Protein AF-A0A6J4EBZ8-F1 (afdb_monomer_lite)

Foldseek 3Di:
DDPVLVVVLVVLLVCLLPPDLVCNVVSLVVNVVSLVVVVVVVPDDPVVSVVSNVSSVVSNVNNVVVD

Structure (mmCIF, N/CA/C/O backbone):
data_AF-A0A6J4EBZ8-F1
#
_entry.id   AF-A0A6J4EBZ8-F1
#
loop_
_atom_site.group_PDB
_atom_site.id
_atom_site.type_symbol
_atom_site.label_atom_id
_atom_site.label_alt_id
_atom_site.label_comp_id
_atom_site.label_asym_id
_atom_site.label_entity_id
_atom_site.label_seq_id
_atom_site.pdbx_PDB_ins_code
_atom_site.Cartn_x
_atom_site.Cartn_y
_atom_site.Cartn_z
_atom_site.occupancy
_atom_site.B_iso_or_equiv
_atom_site.auth_seq_id
_atom_site.auth_comp_id
_atom_site.auth_asym_id
_atom_site.auth_atom_id
_atom_site.pdbx_PDB_model_num
ATOM 1 N N . MET A 1 1 ? 11.125 5.908 -9.225 1.00 78.62 1 MET A N 1
ATOM 2 C CA . MET A 1 1 ? 9.649 5.903 -9.084 1.00 78.62 1 MET A CA 1
ATOM 3 C C . MET A 1 1 ? 9.084 7.226 -9.581 1.00 78.62 1 MET A C 1
ATOM 5 O O . MET A 1 1 ? 9.705 8.247 -9.308 1.00 78.62 1 MET A O 1
ATOM 9 N N . ASN A 1 2 ? 7.987 7.236 -10.350 1.00 86.94 2 ASN A N 1
ATOM 10 C CA . ASN A 1 2 ? 7.459 8.493 -10.903 1.00 86.94 2 ASN A CA 1
ATOM 11 C C . ASN A 1 2 ? 6.686 9.300 -9.834 1.00 86.94 2 ASN A C 1
ATOM 13 O O . ASN A 1 2 ? 6.225 8.746 -8.832 1.00 86.94 2 ASN A O 1
ATOM 17 N N . LYS A 1 3 ? 6.544 10.616 -10.047 1.00 86.62 3 LYS A N 1
ATOM 18 C CA . LYS A 1 3 ? 5.932 11.548 -9.079 1.00 86.62 3 LYS A CA 1
ATOM 19 C C . LYS A 1 3 ? 4.459 11.229 -8.783 1.00 86.62 3 LYS A C 1
ATOM 21 O O . LYS A 1 3 ? 4.023 11.395 -7.647 1.00 86.62 3 LYS A O 1
ATOM 26 N N . THR A 1 4 ? 3.712 10.751 -9.775 1.00 90.19 4 THR A N 1
ATOM 27 C CA . THR A 1 4 ? 2.288 10.403 -9.648 1.00 90.19 4 THR A CA 1
ATOM 28 C C . THR A 1 4 ? 2.089 9.186 -8.748 1.00 90.19 4 THR A C 1
ATOM 30 O O . THR A 1 4 ? 1.294 9.249 -7.814 1.00 90.19 4 THR A O 1
ATOM 33 N N . THR A 1 5 ? 2.863 8.120 -8.958 1.00 88.19 5 THR A N 1
ATOM 34 C CA . THR A 1 5 ? 2.858 6.903 -8.132 1.00 88.19 5 THR A CA 1
ATOM 35 C C . THR A 1 5 ? 3.225 7.221 -6.686 1.00 88.19 5 THR A C 1
ATOM 37 O O . THR A 1 5 ? 2.532 6.796 -5.766 1.00 88.19 5 THR A O 1
ATOM 40 N N . VAL A 1 6 ? 4.266 8.036 -6.467 1.00 87.31 6 VAL A N 1
ATOM 41 C CA . VAL A 1 6 ? 4.645 8.494 -5.118 1.00 87.31 6 VAL A CA 1
ATOM 42 C C . VAL A 1 6 ? 3.484 9.224 -4.447 1.00 87.31 6 VAL A C 1
ATOM 44 O O . VAL A 1 6 ? 3.158 8.944 -3.296 1.00 87.31 6 VAL A O 1
ATOM 47 N N . HIS A 1 7 ? 2.837 10.147 -5.159 1.00 89.94 7 HIS A N 1
ATOM 48 C CA . HIS A 1 7 ? 1.713 10.903 -4.618 1.00 89.94 7 HIS A CA 1
ATOM 49 C C . HIS A 1 7 ? 0.519 10.001 -4.268 1.00 89.94 7 HIS A C 1
ATOM 51 O O . HIS A 1 7 ? -0.045 10.132 -3.183 1.00 89.94 7 HIS A O 1
ATOM 57 N N . GLN A 1 8 ? 0.177 9.046 -5.137 1.00 88.62 8 GLN A N 1
ATOM 58 C CA . GLN A 1 8 ? -0.887 8.069 -4.889 1.00 88.62 8 GLN A CA 1
ATOM 59 C C . GLN A 1 8 ? -0.588 7.199 -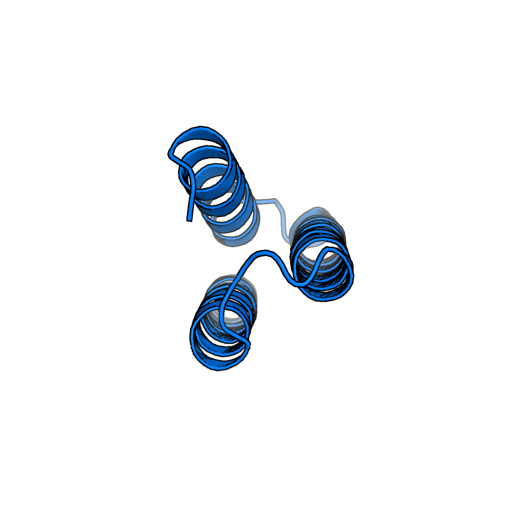3.659 1.00 88.62 8 GLN A C 1
ATOM 61 O O . GLN A 1 8 ? -1.454 7.047 -2.797 1.00 88.62 8 GLN A O 1
ATOM 66 N N . LEU A 1 9 ? 0.646 6.705 -3.516 1.00 88.56 9 LEU A N 1
ATOM 67 C CA . LEU A 1 9 ? 1.072 5.937 -2.340 1.00 88.56 9 LEU A CA 1
ATOM 68 C C . LEU A 1 9 ? 0.985 6.758 -1.049 1.00 88.56 9 LEU A C 1
ATOM 70 O O . LEU A 1 9 ? 0.488 6.264 -0.040 1.00 88.56 9 LEU A O 1
ATOM 74 N N . LEU A 1 10 ? 1.417 8.022 -1.072 1.00 89.62 10 LEU A N 1
ATOM 75 C CA . LEU A 1 10 ? 1.318 8.915 0.087 1.00 89.62 10 LEU A CA 1
ATOM 76 C C . LEU A 1 10 ? -0.138 9.187 0.487 1.00 89.62 10 LEU A C 1
ATOM 78 O O . LEU A 1 10 ? -0.446 9.216 1.680 1.00 89.62 10 LEU A O 1
ATOM 82 N N . ILE A 1 11 ? -1.035 9.360 -0.489 1.00 91.12 11 ILE A N 1
ATOM 83 C CA . ILE A 1 11 ? -2.473 9.506 -0.234 1.00 91.12 11 ILE A CA 1
ATOM 84 C C . ILE A 1 11 ? -3.023 8.242 0.430 1.00 91.12 11 ILE A C 1
ATOM 86 O O . ILE A 1 11 ? -3.681 8.346 1.462 1.00 91.12 11 ILE A O 1
ATOM 90 N N . LEU A 1 12 ? -2.727 7.059 -0.111 1.00 88.88 12 LEU A N 1
ATOM 91 C CA . LEU A 1 12 ? -3.205 5.791 0.445 1.00 88.88 12 LEU A CA 1
ATOM 92 C C . LEU A 1 12 ? -2.676 5.555 1.867 1.00 88.88 12 LEU A C 1
ATOM 94 O O . LEU A 1 12 ? -3.456 5.229 2.760 1.00 88.88 12 LEU A O 1
ATOM 98 N N . LEU A 1 13 ? -1.389 5.821 2.120 1.00 91.06 13 LEU A N 1
ATOM 99 C CA . LEU A 1 13 ? -0.802 5.757 3.464 1.00 91.06 13 LEU A CA 1
ATOM 100 C C . LEU A 1 13 ? -1.507 6.697 4.445 1.00 91.06 13 LEU A C 1
ATOM 102 O O . LEU A 1 13 ? -1.779 6.321 5.586 1.00 91.06 13 LEU A O 1
ATOM 106 N N . ARG A 1 14 ? -1.816 7.924 4.013 1.00 92.31 14 ARG A N 1
ATOM 107 C CA . ARG A 1 14 ? -2.566 8.881 4.829 1.00 92.31 14 ARG A CA 1
ATOM 108 C C . ARG A 1 14 ? -3.970 8.356 5.121 1.00 92.31 14 ARG A C 1
ATOM 110 O O . ARG A 1 14 ? -4.386 8.387 6.273 1.00 92.31 14 ARG A O 1
ATOM 117 N N . ILE A 1 15 ? -4.673 7.848 4.113 1.00 91.38 15 ILE A N 1
ATOM 118 C CA . ILE A 1 15 ? -6.021 7.298 4.275 1.00 91.38 15 ILE A CA 1
ATOM 119 C C . ILE A 1 15 ? -6.011 6.147 5.289 1.00 91.38 15 ILE A C 1
ATOM 121 O O . ILE A 1 15 ? -6.826 6.164 6.201 1.00 91.38 15 ILE A O 1
ATOM 125 N N . ILE A 1 16 ? -5.056 5.215 5.217 1.00 91.06 16 ILE A N 1
ATOM 126 C CA . ILE A 1 16 ? -4.936 4.113 6.190 1.00 91.06 16 ILE A CA 1
ATOM 127 C C . ILE A 1 16 ? -4.786 4.640 7.624 1.00 91.06 16 ILE A C 1
ATOM 129 O O . ILE A 1 16 ? -5.466 4.166 8.531 1.00 91.06 16 ILE A O 1
ATOM 133 N N . ARG A 1 17 ? -3.928 5.648 7.842 1.00 89.19 17 ARG A N 1
ATOM 134 C CA . ARG A 1 17 ? -3.659 6.195 9.187 1.00 89.19 17 ARG A CA 1
ATOM 135 C C . ARG A 1 17 ? -4.850 6.906 9.827 1.00 89.19 17 ARG A C 1
ATOM 137 O O . ARG A 1 17 ? -4.890 6.988 11.054 1.00 89.19 17 ARG A O 1
ATOM 144 N N . TYR A 1 18 ? -5.750 7.466 9.021 1.00 88.50 18 TYR A N 1
ATOM 145 C CA . TYR A 1 18 ? -6.844 8.326 9.490 1.00 88.50 18 TYR A CA 1
ATOM 146 C C . TYR A 1 18 ? -8.242 7.775 9.186 1.00 88.50 18 TYR A C 1
ATOM 148 O O . TYR A 1 18 ? -9.225 8.415 9.545 1.00 88.50 18 TYR A O 1
ATOM 156 N N . ALA A 1 19 ? -8.353 6.614 8.541 1.00 86.94 19 ALA A N 1
ATOM 157 C CA . ALA A 1 19 ? -9.636 5.973 8.287 1.00 86.94 19 ALA A CA 1
ATOM 158 C C . ALA A 1 19 ? -10.329 5.539 9.589 1.00 86.94 19 ALA A C 1
ATOM 160 O O . ALA A 1 19 ? -9.686 5.262 10.611 1.00 86.94 19 ALA A O 1
ATOM 161 N N . ASP A 1 20 ? -11.656 5.424 9.524 1.00 85.81 20 ASP A N 1
ATOM 162 C CA . ASP A 1 20 ? -12.462 4.740 10.538 1.00 85.81 20 ASP A CA 1
ATOM 163 C C . ASP A 1 20 ? -11.962 3.298 10.732 1.00 85.81 20 ASP A C 1
ATOM 165 O O . ASP A 1 20 ? -11.473 2.705 9.762 1.00 85.81 20 ASP A O 1
ATOM 169 N N . PRO A 1 21 ? -12.077 2.704 11.938 1.00 80.75 21 PRO A N 1
ATOM 170 C CA . PRO A 1 21 ? -11.556 1.359 12.206 1.00 80.75 21 PRO A CA 1
ATOM 171 C C . PRO A 1 21 ? -12.086 0.327 11.201 1.00 80.75 21 PRO A C 1
ATOM 173 O O . PRO A 1 21 ? -11.310 -0.437 10.629 1.00 80.75 21 PRO A O 1
ATOM 176 N N . ASP A 1 22 ? -13.382 0.411 10.894 1.00 83.00 22 ASP A N 1
ATOM 177 C CA . ASP A 1 22 ? -14.086 -0.486 9.969 1.00 83.00 22 ASP A CA 1
ATOM 178 C C . ASP A 1 22 ? -13.604 -0.350 8.518 1.00 83.00 22 ASP A C 1
ATOM 180 O O . ASP A 1 22 ? -13.724 -1.270 7.711 1.00 83.00 22 ASP A O 1
ATOM 184 N N . ARG A 1 23 ? -13.041 0.811 8.165 1.00 88.50 23 ARG A N 1
ATOM 185 C CA . ARG A 1 23 ? -12.559 1.116 6.812 1.00 88.50 23 ARG A CA 1
ATOM 186 C C . ARG A 1 23 ? -11.053 0.947 6.677 1.00 88.50 23 ARG A C 1
ATOM 188 O O . ARG A 1 23 ? -10.579 0.728 5.565 1.00 88.50 23 ARG A O 1
ATOM 195 N N . ALA A 1 24 ? -10.297 1.025 7.771 1.00 88.19 24 ALA A N 1
ATOM 196 C CA . ALA A 1 24 ? -8.837 0.977 7.757 1.00 88.19 24 ALA A CA 1
ATOM 197 C C . ALA A 1 24 ? -8.303 -0.307 7.104 1.00 88.19 24 ALA A C 1
ATOM 199 O O . ALA A 1 24 ? -7.362 -0.238 6.315 1.00 88.19 24 ALA A O 1
ATOM 200 N N . PHE A 1 25 ? -8.942 -1.455 7.359 1.00 90.81 25 PHE A N 1
ATOM 201 C CA . PHE A 1 25 ? -8.547 -2.729 6.751 1.00 90.81 25 PHE A CA 1
ATOM 202 C C . PHE A 1 25 ? -8.756 -2.736 5.232 1.00 90.81 25 PHE A C 1
ATOM 204 O O . PHE A 1 25 ? -7.846 -3.082 4.483 1.00 90.81 25 PHE A O 1
ATOM 211 N N . ALA A 1 26 ? -9.915 -2.273 4.754 1.00 91.88 26 ALA A N 1
ATOM 212 C CA . ALA A 1 26 ? -10.187 -2.181 3.320 1.00 91.88 26 ALA A CA 1
ATOM 213 C C . ALA A 1 26 ? -9.203 -1.237 2.603 1.00 91.88 26 ALA A C 1
ATOM 215 O O . ALA A 1 26 ? -8.763 -1.516 1.488 1.00 91.88 26 ALA A O 1
ATOM 216 N N . GLN A 1 27 ? -8.818 -0.132 3.250 1.00 92.56 27 GLN A N 1
ATOM 217 C CA . GLN A 1 27 ? -7.829 0.804 2.701 1.00 92.56 27 GLN A CA 1
ATOM 218 C C . GLN A 1 27 ? -6.420 0.207 2.684 1.00 92.56 27 GLN A C 1
ATOM 220 O O . GLN A 1 27 ? -5.677 0.430 1.729 1.00 92.56 27 GLN A O 1
ATOM 225 N N . PHE A 1 28 ? -6.069 -0.587 3.698 1.00 93.31 28 PHE A N 1
ATOM 226 C CA . PHE A 1 28 ? -4.818 -1.335 3.721 1.00 93.31 28 PHE A CA 1
ATOM 227 C C . PHE A 1 28 ? -4.761 -2.376 2.594 1.00 93.31 28 PHE A C 1
ATOM 229 O O . PHE A 1 28 ? -3.807 -2.368 1.823 1.00 93.31 28 PHE A O 1
ATOM 236 N N . MET A 1 29 ? -5.819 -3.170 2.401 1.00 93.81 29 MET A N 1
ATOM 237 C CA . MET A 1 29 ? -5.910 -4.134 1.292 1.00 93.81 29 MET A CA 1
ATOM 238 C C . MET A 1 29 ? -5.808 -3.465 -0.086 1.00 93.81 29 MET A C 1
ATOM 240 O O . MET A 1 29 ? -5.202 -4.001 -1.012 1.00 93.81 29 MET A O 1
ATOM 244 N N . ARG A 1 30 ? -6.380 -2.265 -0.243 1.00 92.75 30 ARG A N 1
ATOM 245 C CA . ARG A 1 30 ? -6.246 -1.493 -1.486 1.00 92.75 30 A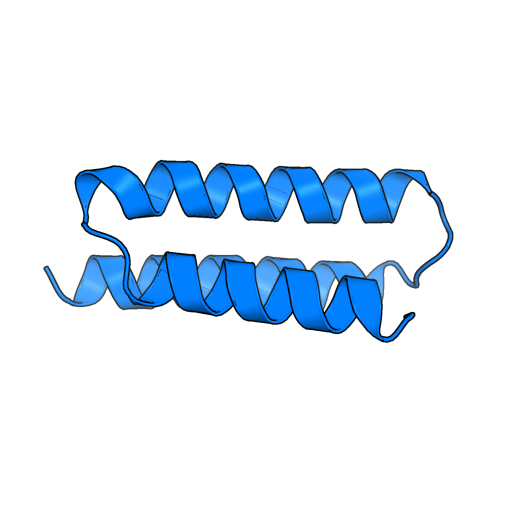RG A CA 1
ATOM 246 C C . ARG A 1 30 ? -4.809 -1.031 -1.724 1.00 92.75 30 ARG A C 1
ATOM 248 O O . ARG A 1 30 ? -4.367 -0.979 -2.868 1.00 92.75 30 ARG A O 1
ATOM 255 N N . PHE A 1 31 ? -4.100 -0.663 -0.661 1.00 94.56 31 PHE A N 1
ATOM 256 C CA . PHE A 1 31 ? -2.706 -0.251 -0.739 1.00 94.56 31 PHE A CA 1
ATOM 257 C C . PHE A 1 31 ? -1.792 -1.410 -1.132 1.00 94.56 31 PHE A C 1
ATOM 259 O O . PHE A 1 31 ? -1.009 -1.240 -2.063 1.00 94.56 31 PHE A O 1
ATOM 266 N N . THR A 1 32 ? -1.926 -2.575 -0.493 1.00 93.81 32 THR A N 1
ATOM 267 C CA . THR A 1 32 ? -1.109 -3.753 -0.826 1.00 93.81 32 THR A CA 1
ATOM 268 C C . THR A 1 32 ? -1.345 -4.190 -2.270 1.00 93.81 32 THR A C 1
ATOM 270 O O . THR A 1 32 ? -0.388 -4.302 -3.026 1.00 93.81 32 THR A O 1
ATOM 273 N N . GLY A 1 33 ? -2.605 -4.260 -2.719 1.00 94.31 33 GLY A N 1
ATOM 274 C CA . GLY A 1 33 ? -2.918 -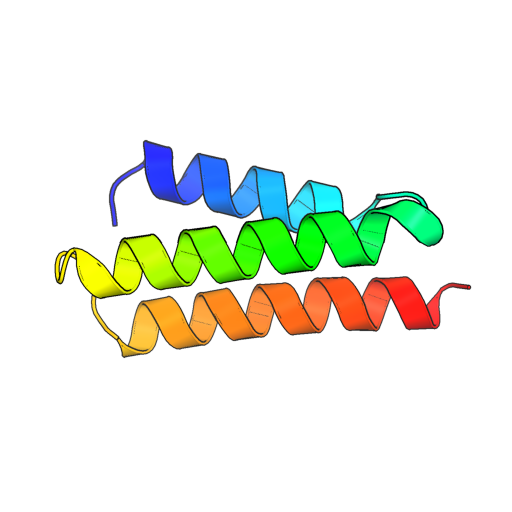4.582 -4.117 1.00 94.31 33 GLY A CA 1
ATOM 275 C C . GLY A 1 33 ? -2.357 -3.573 -5.130 1.00 94.31 33 GLY A C 1
ATOM 276 O O . GLY A 1 33 ? -1.997 -3.942 -6.245 1.00 94.31 33 GLY A O 1
ATOM 277 N N . TYR A 1 34 ? -2.235 -2.294 -4.756 1.00 93.44 34 TYR A N 1
ATOM 278 C CA . TYR A 1 34 ? -1.566 -1.307 -5.604 1.00 93.44 34 TYR A CA 1
ATOM 279 C C . TYR A 1 34 ? -0.046 -1.528 -5.647 1.00 93.44 34 TYR A C 1
ATOM 281 O O . TYR A 1 34 ? 0.547 -1.412 -6.714 1.00 93.44 34 TYR A O 1
ATOM 289 N N . VAL A 1 35 ? 0.589 -1.875 -4.522 1.00 93.44 35 VAL A N 1
ATOM 290 C CA . VAL A 1 35 ? 2.024 -2.210 -4.475 1.00 93.44 35 VAL A CA 1
ATOM 291 C C . VAL A 1 35 ? 2.329 -3.473 -5.284 1.00 93.44 35 VAL A C 1
ATOM 293 O O . VAL A 1 35 ? 3.306 -3.471 -6.031 1.00 93.44 35 VAL A O 1
ATOM 296 N N . ASP A 1 36 ? 1.473 -4.493 -5.212 1.00 93.94 36 ASP A N 1
ATOM 297 C CA . ASP A 1 36 ? 1.591 -5.717 -6.013 1.00 93.94 36 ASP A CA 1
ATOM 298 C C . ASP A 1 36 ? 1.503 -5.410 -7.511 1.00 93.94 36 ASP A C 1
ATOM 300 O O . ASP A 1 36 ? 2.371 -5.810 -8.285 1.00 93.94 36 ASP A O 1
ATOM 304 N N . ALA A 1 37 ? 0.541 -4.579 -7.925 1.00 92.81 37 ALA A N 1
ATOM 305 C CA . ALA A 1 37 ? 0.453 -4.139 -9.315 1.00 92.81 37 ALA A CA 1
ATOM 306 C C . ALA A 1 37 ? 1.723 -3.395 -9.771 1.00 92.81 37 ALA A C 1
ATOM 308 O O . ALA A 1 37 ? 2.170 -3.569 -10.902 1.00 92.81 37 ALA A O 1
ATOM 309 N N . LEU A 1 38 ? 2.341 -2.580 -8.904 1.00 92.19 38 LEU A N 1
ATOM 310 C CA . LEU A 1 38 ? 3.622 -1.932 -9.212 1.00 92.19 38 LEU A CA 1
ATOM 311 C C . LEU A 1 38 ? 4.766 -2.948 -9.322 1.00 92.19 38 LEU A C 1
ATOM 313 O O . LEU A 1 38 ? 5.655 -2.756 -10.152 1.00 92.19 38 LEU A O 1
ATOM 317 N N . HIS A 1 39 ? 4.746 -4.012 -8.519 1.00 92.25 39 HIS A N 1
ATOM 318 C CA . HIS A 1 39 ? 5.712 -5.104 -8.603 1.00 92.25 39 HIS A CA 1
ATOM 319 C C . HIS A 1 39 ? 5.620 -5.824 -9.954 1.00 92.25 39 HIS A C 1
ATOM 321 O O . HIS A 1 39 ? 6.642 -6.006 -10.617 1.00 92.25 39 HIS A O 1
ATOM 327 N N . ASP A 1 40 ? 4.405 -6.119 -10.417 1.00 93.19 40 ASP A N 1
ATOM 328 C CA . ASP A 1 40 ? 4.156 -6.818 -11.685 1.00 93.19 40 ASP A CA 1
ATOM 329 C C . ASP A 1 40 ? 4.605 -6.026 -12.920 1.00 93.19 40 ASP A C 1
ATOM 331 O O . ASP A 1 40 ? 4.961 -6.611 -13.942 1.00 93.19 40 ASP A O 1
ATOM 335 N N . THR A 1 41 ? 4.655 -4.691 -12.838 1.00 91.06 41 THR A N 1
ATOM 336 C CA . THR A 1 41 ? 5.190 -3.876 -13.945 1.00 91.06 41 THR A CA 1
ATOM 337 C C . THR A 1 41 ? 6.693 -4.055 -14.162 1.00 91.06 41 THR A C 1
ATOM 339 O O . THR A 1 41 ? 7.202 -3.652 -15.207 1.00 91.06 41 THR A O 1
ATOM 342 N N . GLY A 1 42 ? 7.432 -4.558 -13.165 1.00 87.88 42 GLY A N 1
ATOM 343 C CA . GLY A 1 42 ? 8.897 -4.622 -13.188 1.00 87.88 42 GLY A CA 1
ATOM 344 C C . GLY A 1 42 ? 9.595 -3.254 -13.265 1.00 87.88 42 GLY A C 1
ATOM 345 O O . GLY A 1 42 ? 10.815 -3.187 -13.386 1.00 87.88 42 GLY A O 1
ATOM 346 N N . ALA A 1 43 ? 8.846 -2.148 -13.188 1.00 86.50 43 ALA A N 1
ATOM 347 C CA . ALA A 1 43 ? 9.360 -0.795 -13.399 1.00 86.50 43 ALA A CA 1
ATOM 348 C C . ALA A 1 43 ? 10.092 -0.215 -12.175 1.00 86.50 43 ALA A C 1
ATOM 350 O O . ALA A 1 43 ? 10.666 0.877 -12.250 1.00 86.50 43 ALA A O 1
ATOM 351 N N . TYR A 1 44 ? 10.048 -0.909 -11.035 1.00 88.00 44 TYR A N 1
ATOM 352 C CA . TYR A 1 44 ? 10.598 -0.446 -9.765 1.00 88.00 44 TYR A CA 1
ATOM 353 C C . TYR A 1 44 ? 11.407 -1.536 -9.070 1.00 88.00 44 TYR A C 1
ATOM 355 O O . TYR A 1 44 ? 11.095 -2.720 -9.148 1.00 88.00 44 TYR A O 1
ATOM 363 N N . GLU A 1 45 ? 12.436 -1.115 -8.337 1.00 91.12 45 GLU A N 1
ATOM 364 C CA . GLU A 1 45 ? 13.260 -2.021 -7.545 1.00 91.12 45 GLU A CA 1
ATOM 365 C C . GLU A 1 45 ? 12.434 -2.725 -6.461 1.00 91.12 45 GLU A C 1
ATOM 367 O O . GLU A 1 45 ? 11.763 -2.079 -5.649 1.00 91.12 45 GLU A O 1
ATOM 372 N N . ALA A 1 46 ? 12.568 -4.050 -6.375 1.00 89.06 46 ALA A N 1
ATOM 373 C CA . ALA A 1 46 ? 11.873 -4.860 -5.377 1.00 89.06 46 ALA A CA 1
ATOM 374 C C . ALA A 1 46 ? 12.147 -4.388 -3.936 1.00 89.06 46 ALA A C 1
ATOM 376 O O . ALA A 1 46 ? 11.253 -4.397 -3.093 1.00 89.06 46 ALA A O 1
ATOM 377 N N . ALA A 1 47 ? 13.367 -3.922 -3.642 1.00 90.31 47 ALA A N 1
ATOM 378 C CA . ALA A 1 47 ? 13.716 -3.390 -2.325 1.00 90.31 47 ALA A CA 1
ATOM 379 C C . ALA A 1 47 ? 12.927 -2.115 -1.971 1.00 90.31 47 ALA A C 1
ATOM 381 O O . ALA A 1 47 ? 12.533 -1.935 -0.818 1.00 90.31 47 ALA A O 1
ATOM 382 N N . ALA A 1 48 ? 12.666 -1.245 -2.951 1.00 89.56 48 ALA A N 1
ATOM 383 C CA . ALA A 1 48 ? 11.871 -0.039 -2.748 1.00 89.56 48 ALA A CA 1
ATOM 384 C C . ALA A 1 48 ? 10.397 -0.384 -2.489 1.00 89.56 48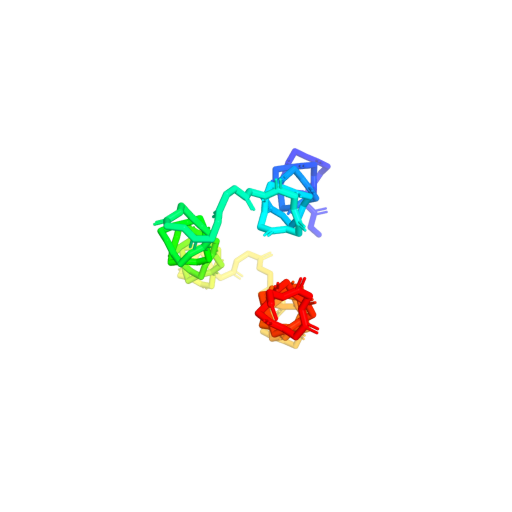 ALA A C 1
ATOM 386 O O . ALA A 1 48 ? 9.799 0.160 -1.561 1.00 89.56 48 ALA A O 1
ATOM 387 N N . LEU A 1 49 ? 9.838 -1.330 -3.249 1.00 91.56 49 LEU A N 1
ATOM 388 C CA . LEU A 1 49 ? 8.459 -1.792 -3.068 1.00 91.56 49 LEU A CA 1
ATOM 389 C C . LEU A 1 49 ? 8.253 -2.479 -1.710 1.00 91.56 49 LEU A C 1
ATOM 391 O O . LEU A 1 49 ? 7.297 -2.152 -1.016 1.00 91.56 49 LEU A O 1
ATOM 395 N N . ARG A 1 50 ? 9.201 -3.312 -1.253 1.00 92.38 50 ARG A N 1
ATOM 396 C CA . ARG A 1 50 ? 9.158 -3.901 0.103 1.00 92.38 50 ARG A CA 1
ATOM 397 C C . ARG A 1 50 ? 9.141 -2.844 1.207 1.00 92.38 50 ARG A C 1
ATOM 399 O O . ARG A 1 50 ? 8.405 -2.975 2.179 1.00 92.38 50 ARG A O 1
ATOM 406 N N . ARG A 1 51 ? 9.938 -1.775 1.069 1.00 92.88 51 ARG A N 1
ATOM 407 C CA . ARG A 1 51 ? 9.928 -0.660 2.037 1.00 92.88 51 ARG A CA 1
ATOM 408 C 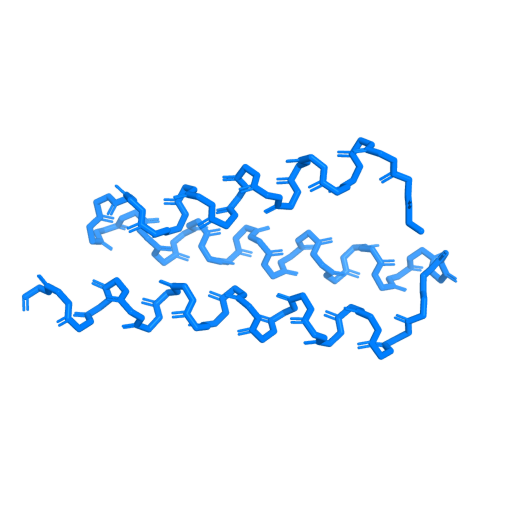C . ARG A 1 51 ? 8.577 0.053 2.063 1.00 92.88 51 ARG A C 1
ATOM 410 O O . ARG A 1 51 ? 8.124 0.447 3.133 1.00 92.88 51 ARG A O 1
ATOM 417 N N . ILE A 1 52 ? 7.947 0.229 0.902 1.00 92.44 52 ILE A N 1
ATOM 418 C CA . ILE A 1 52 ? 6.616 0.836 0.787 1.00 92.44 52 ILE A CA 1
ATOM 419 C C . ILE A 1 52 ? 5.568 -0.054 1.455 1.00 92.44 52 ILE A C 1
ATOM 421 O O . ILE A 1 52 ? 4.794 0.445 2.269 1.00 92.44 52 ILE A O 1
ATOM 425 N N . ASP A 1 53 ? 5.589 -1.355 1.182 1.00 92.94 53 ASP A N 1
ATOM 426 C CA . ASP A 1 53 ? 4.670 -2.314 1.792 1.00 92.94 53 ASP A CA 1
ATOM 427 C C . ASP A 1 53 ? 4.750 -2.279 3.330 1.00 92.94 53 ASP A C 1
ATOM 429 O O . ASP A 1 53 ? 3.754 -2.089 4.035 1.00 92.94 53 ASP A O 1
ATOM 433 N N . GLN A 1 54 ? 5.976 -2.271 3.862 1.00 94.12 54 GLN A N 1
ATOM 434 C CA . GLN A 1 54 ? 6.223 -2.172 5.299 1.00 94.12 54 GLN A CA 1
ATOM 435 C C . GLN A 1 54 ? 5.747 -0.841 5.911 1.00 94.12 54 GLN A C 1
ATOM 437 O O . GLN A 1 54 ? 5.285 -0.812 7.055 1.00 94.12 54 GLN A O 1
ATOM 442 N N . LEU A 1 55 ? 5.799 0.269 5.165 1.00 93.69 55 LEU A N 1
ATOM 443 C CA . LEU A 1 55 ? 5.204 1.539 5.600 1.00 93.69 55 LEU A CA 1
ATOM 444 C C . LEU A 1 55 ? 3.675 1.457 5.694 1.00 93.69 55 LEU A C 1
ATOM 446 O O . LEU A 1 55 ? 3.103 2.049 6.614 1.00 93.69 55 LEU A O 1
ATOM 450 N N . GLY A 1 56 ? 3.028 0.727 4.782 1.00 93.31 56 GLY A N 1
ATOM 451 C CA . GLY A 1 56 ? 1.590 0.452 4.822 1.00 93.31 56 GLY A CA 1
ATOM 452 C C . GLY A 1 56 ? 1.196 -0.360 6.047 1.00 93.31 56 GLY A C 1
ATOM 453 O O . GLY A 1 56 ? 0.292 0.040 6.784 1.00 93.31 56 GLY A O 1
ATOM 454 N N . LEU A 1 57 ? 1.932 -1.440 6.320 1.00 93.94 57 LEU A N 1
ATOM 455 C CA . LEU A 1 57 ? 1.709 -2.282 7.495 1.00 93.94 57 LEU A CA 1
ATOM 456 C C . LEU A 1 57 ? 1.862 -1.483 8.794 1.00 93.94 57 LEU A C 1
ATOM 458 O O . LEU A 1 57 ? 0.994 -1.530 9.664 1.00 93.94 57 LEU A O 1
ATOM 462 N N . ASN A 1 58 ? 2.927 -0.684 8.905 1.00 93.25 58 ASN A N 1
ATOM 463 C CA . ASN A 1 58 ? 3.159 0.163 10.074 1.00 93.25 58 ASN A CA 1
ATOM 464 C C . ASN A 1 58 ? 2.046 1.203 10.259 1.00 93.25 58 ASN A C 1
ATOM 466 O O . ASN A 1 58 ? 1.608 1.445 11.382 1.00 93.25 58 ASN A O 1
ATOM 470 N N . ALA A 1 59 ? 1.572 1.814 9.170 1.00 91.19 59 ALA A N 1
ATOM 471 C CA . ALA A 1 59 ? 0.458 2.756 9.209 1.00 91.19 59 ALA A CA 1
ATOM 472 C C . ALA A 1 59 ? -0.836 2.098 9.717 1.00 91.19 59 ALA A C 1
ATOM 474 O O . ALA A 1 59 ? -1.550 2.700 10.520 1.00 91.19 59 ALA A O 1
ATOM 475 N N . PHE A 1 60 ? -1.114 0.868 9.281 1.00 92.00 60 PHE A N 1
ATOM 476 C CA . PHE A 1 60 ? -2.276 0.100 9.716 1.00 92.00 60 PHE A CA 1
ATOM 477 C C . PHE A 1 60 ? -2.165 -0.343 11.184 1.00 92.00 60 PHE A C 1
ATOM 479 O O . PHE A 1 60 ? -3.088 -0.117 11.966 1.00 92.00 60 PHE A O 1
ATOM 486 N N . ALA A 1 61 ? -1.012 -0.876 11.599 1.00 90.38 61 ALA A N 1
ATOM 487 C CA . ALA A 1 61 ? -0.763 -1.291 12.981 1.00 90.38 61 ALA A CA 1
ATOM 488 C C . ALA A 1 61 ? -0.866 -0.114 13.968 1.00 90.38 61 ALA A C 1
ATOM 490 O O . ALA A 1 61 ? -1.529 -0.215 15.000 1.00 90.38 61 ALA A O 1
ATOM 491 N N . GLN A 1 62 ? -0.289 1.044 13.619 1.00 87.31 62 GLN A N 1
ATOM 492 C CA . GLN A 1 62 ? -0.425 2.277 14.407 1.00 87.31 62 GLN A CA 1
ATOM 493 C C . GLN A 1 62 ? -1.881 2.726 14.547 1.00 87.31 62 GLN A C 1
ATOM 495 O O . GLN A 1 62 ? -2.239 3.341 15.548 1.00 87.31 62 GLN A O 1
ATOM 500 N N . ARG A 1 63 ? -2.722 2.459 13.543 1.00 8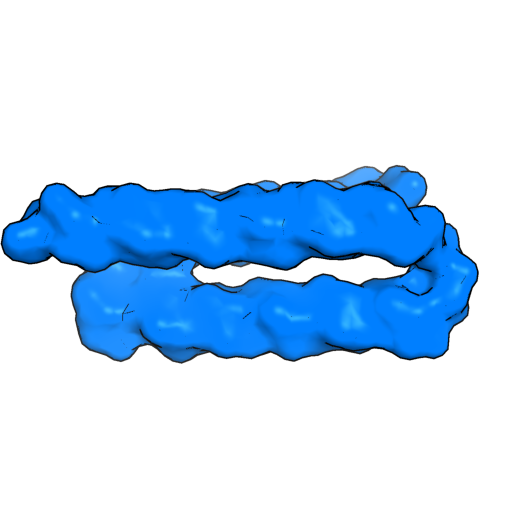5.06 63 ARG A N 1
ATOM 501 C CA . ARG A 1 63 ? -4.144 2.798 13.593 1.00 85.06 63 ARG A CA 1
ATOM 502 C C . ARG A 1 63 ? -4.936 1.845 14.487 1.00 85.06 63 ARG A C 1
ATOM 504 O O . ARG A 1 63 ? -5.835 2.317 15.185 1.00 85.06 63 ARG A O 1
ATOM 511 N N . GLN A 1 64 ? -4.618 0.551 14.478 1.00 81.62 64 GLN A N 1
ATOM 512 C CA . GLN A 1 64 ? -5.253 -0.420 15.374 1.00 81.62 64 GLN A CA 1
ATOM 513 C C . GLN A 1 64 ? -4.902 -0.167 16.843 1.00 81.62 64 GLN A C 1
ATOM 515 O O . GLN A 1 64 ? -5.787 -0.210 17.685 1.00 81.62 64 GLN A O 1
ATOM 520 N N . GLY A 1 65 ? -3.656 0.205 17.149 1.00 75.44 65 GLY A N 1
ATOM 521 C CA . GLY A 1 65 ? -3.235 0.543 18.518 1.00 75.44 65 GLY A CA 1
ATOM 522 C C . GLY A 1 65 ? -3.797 1.858 19.084 1.00 75.44 65 GLY A C 1
ATOM 523 O O . GLY A 1 65 ? -3.394 2.263 20.169 1.00 75.44 65 GLY A O 1
ATOM 524 N N . ARG A 1 66 ? -4.672 2.558 18.347 1.00 62.38 66 ARG A N 1
ATOM 525 C CA . ARG A 1 66 ? -5.355 3.798 18.771 1.00 62.38 66 ARG A CA 1
ATOM 526 C C . ARG A 1 66 ? -6.836 3.594 19.128 1.00 62.38 66 ARG A C 1
ATOM 528 O O . ARG A 1 66 ? -7.502 4.588 19.405 1.00 62.38 66 ARG A O 1
ATOM 535 N N . GLY A 1 67 ? -7.350 2.368 19.001 1.00 55.25 67 GLY A N 1
ATOM 536 C CA . GLY A 1 67 ? -8.740 2.002 19.298 1.00 55.25 67 GLY A CA 1
ATOM 537 C C . GLY A 1 67 ? -8.951 1.623 20.753 1.00 55.25 67 GLY A C 1
ATOM 538 O O . GLY A 1 67 ? -8.000 1.070 21.347 1.00 55.25 67 GLY A O 1
#

Radius of gyration: 11.87 Å; chains: 1; bounding box: 28×18×33 Å

pLDDT: mean 89.03, std 6.54, range [55.25, 94.56]

Organism: NCBI:txid2725477

Sequence (67 aa):
MNKTTVHQLLILLRIIRYADPDRAFAQFMRFTGYVDALHDTGAYEAAALRRIDQLGLNAFAQRQGRG

Secondary structure (DSSP, 8-state):
--HHHHHHHHHHHHHHHHS-HHHHHHHHHHHHHHHHHHHHT--S-HHHHHHHHHHHHHHHHHHHTT-